Protein AF-A0A3D5NVU8-F1 (afdb_monomer)

Secondary structure (DSSP, 8-state):
------PPPP------SSSSSSSSSSTTSSS-S-----SS-S---EEEE-S-SSPEEEEE-TTT--EEEEEE-SS-EEEEEE-TTT--EEEEESSSS--EEEEETTTTEEE-

Sequence (112 aa):
MPVLSKKQPSFFAPMRSLLARFTMGLAFLITLIINPQTTLGQDNIMYGINSSNPSRLYQVNSATGSLTMMSSLSFGTYAIAVHPQTGEVYYVENRSPYRVAKWNPSTQHSTT

Radius of gyration: 34.68 Å; Cα contacts (8 Å, |Δi|>4): 149; chains: 1; bounding box: 30×24×128 Å

Mean predicted aligned error: 15.96 Å

Nearest PDB structures (foldseek):
  2ivz-assembly3_C  TM=7.414E-01  e=2.104E-01  Escherichia coli
  6igr-assembly1_C  TM=7.263E-01  e=3.303E-01  Deinococcus radiodurans R1 = ATCC 13939 = DSM 20539
  6igq-assembly1_A  TM=7.152E-01  e=4.378E-01  Deinococcus radiodurans R1 = ATCC 13939 = DSM 20539
  6fyy-assembly1_s  TM=7.142E-01  e=3.697E-01  Saccharomyces cerevisiae
  6igr-assembly1_B  TM=7.176E-01  e=8.612E-01  Deinococcus radiodurans R1 = ATCC 13939 = DSM 20539

pLDDT: mean 75.21, std 21.61, range [39.19, 97.5]

Solvent-accessible surface area (backbone atoms only — not comparable to full-atom values): 7536 Å² total; per-residue (Å²): 140,88,85,84,90,81,85,88,80,91,74,82,84,80,86,90,89,88,82,88,84,83,79,86,78,74,80,82,74,75,71,74,80,78,76,83,73,64,88,84,59,74,86,71,83,40,74,48,71,48,87,41,81,49,10,39,37,24,41,39,40,84,89,75,70,48,74,44,82,67,41,74,45,96,43,33,46,69,51,73,48,68,40,91,88,75,56,32,34,38,36,31,39,66,50,89,80,71,46,65,35,38,34,36,72,93,76,62,45,72,50,113

Foldseek 3Di:
DDDDDDDDDDDDDDDDDDPPDPPPDPVPPPVPDDDPPPVVDPPPFDWDWDQDFQIWIWTADPVPRDTDTLAREPGGFDDWDADPPQRKIWTWHPDPVIDIWIAGSVVSDIDD

Structure (mmCIF, N/CA/C/O backbone):
data_AF-A0A3D5NVU8-F1
#
_entry.id   AF-A0A3D5NVU8-F1
#
loop_
_atom_site.group_PDB
_atom_site.id
_atom_site.type_symbol
_atom_site.label_atom_id
_atom_site.label_alt_id
_atom_site.label_comp_id
_atom_site.label_asym_id
_atom_site.label_entity_id
_atom_site.label_seq_id
_atom_site.pdbx_PDB_ins_code
_atom_site.Cartn_x
_atom_site.Cartn_y
_atom_site.Cartn_z
_atom_site.occupancy
_atom_site.B_iso_or_equiv
_atom_site.auth_seq_id
_atom_site.auth_comp_id
_atom_site.auth_asym_id
_atom_site.auth_atom_id
_atom_site.pdbx_PDB_model_num
ATOM 1 N N . MET A 1 1 ? -3.469 -9.761 109.479 1.00 39.19 1 MET A N 1
ATOM 2 C CA . MET A 1 1 ? -2.749 -10.610 108.504 1.00 39.19 1 MET A CA 1
ATOM 3 C C . MET A 1 1 ? -3.155 -10.176 107.093 1.00 39.19 1 MET A C 1
ATOM 5 O O . MET A 1 1 ? -4.346 -9.972 106.896 1.00 39.19 1 MET A O 1
ATOM 9 N N . PRO A 1 2 ? -2.200 -9.928 106.176 1.00 45.44 2 PRO A N 1
ATOM 10 C CA . PRO A 1 2 ? -2.412 -9.296 104.865 1.00 45.44 2 PRO A CA 1
ATOM 11 C C . PRO A 1 2 ? -2.583 -10.324 103.727 1.00 45.44 2 PRO A C 1
ATOM 13 O O . PRO A 1 2 ? -2.023 -11.412 103.821 1.00 45.44 2 PRO A O 1
ATOM 16 N N . VAL A 1 3 ? -3.254 -9.966 102.620 1.00 51.75 3 VAL A N 1
ATOM 17 C CA . VAL A 1 3 ? -3.112 -10.672 101.326 1.00 51.75 3 VAL A CA 1
ATOM 18 C C . VAL A 1 3 ? -3.008 -9.676 100.158 1.00 51.75 3 VAL A C 1
ATOM 20 O O . VAL A 1 3 ? -3.943 -8.959 99.827 1.00 51.75 3 VAL A O 1
ATOM 23 N N . LEU A 1 4 ? -1.787 -9.650 99.618 1.00 45.06 4 LEU A N 1
ATOM 24 C CA . LEU A 1 4 ? -1.239 -9.267 98.311 1.00 45.06 4 LEU A CA 1
ATOM 25 C C . LEU A 1 4 ? -1.993 -8.339 97.327 1.00 45.06 4 LEU A C 1
ATOM 27 O O . LEU A 1 4 ? -2.971 -8.697 96.682 1.00 45.06 4 LEU A O 1
ATOM 31 N N . SER A 1 5 ? -1.318 -7.214 97.064 1.00 53.50 5 SER A N 1
ATOM 32 C CA . SER A 1 5 ? -1.355 -6.376 95.857 1.00 53.50 5 SER A CA 1
ATOM 33 C C . SER A 1 5 ? -0.621 -7.030 94.676 1.00 53.50 5 SER A C 1
ATOM 35 O O . SER A 1 5 ? 0.419 -7.654 94.893 1.00 53.50 5 SER A O 1
ATOM 37 N N . LYS A 1 6 ? -1.080 -6.794 93.433 1.00 48.69 6 LYS A N 1
ATOM 38 C CA . LYS A 1 6 ? -0.203 -6.622 92.255 1.00 48.69 6 LYS A CA 1
ATOM 39 C C . LYS A 1 6 ? -0.909 -5.849 91.128 1.00 48.69 6 LYS A C 1
ATOM 41 O O . LYS A 1 6 ? -1.940 -6.263 90.613 1.00 48.69 6 LYS A O 1
ATOM 46 N N . LYS A 1 7 ? -0.317 -4.701 90.782 1.00 45.31 7 LYS A N 1
ATOM 47 C CA . LYS A 1 7 ? -0.668 -3.786 89.683 1.00 45.31 7 LYS A CA 1
ATOM 48 C C . LYS A 1 7 ? -0.608 -4.491 88.319 1.00 45.31 7 LYS A C 1
ATOM 50 O O . LYS A 1 7 ? 0.333 -5.239 88.068 1.00 45.31 7 LYS A O 1
ATOM 55 N N . GLN A 1 8 ? -1.552 -4.181 87.428 1.00 40.16 8 GLN A N 1
ATOM 56 C CA . GLN A 1 8 ? -1.463 -4.503 85.998 1.00 40.16 8 GLN A CA 1
ATOM 57 C C . GLN A 1 8 ? -0.348 -3.680 85.329 1.00 40.16 8 GLN A C 1
ATOM 59 O O . GLN A 1 8 ? -0.347 -2.455 85.473 1.00 40.16 8 GLN A O 1
ATOM 64 N N . PRO A 1 9 ? 0.566 -4.299 84.566 1.00 45.03 9 PRO A N 1
ATOM 65 C CA . PRO A 1 9 ? 1.403 -3.581 83.619 1.00 45.03 9 PRO A CA 1
ATOM 66 C C . PRO A 1 9 ? 0.755 -3.581 82.226 1.00 45.03 9 PRO A C 1
ATOM 68 O O . PRO A 1 9 ? 0.480 -4.633 81.649 1.00 45.03 9 PRO A O 1
ATOM 71 N N . SER A 1 10 ?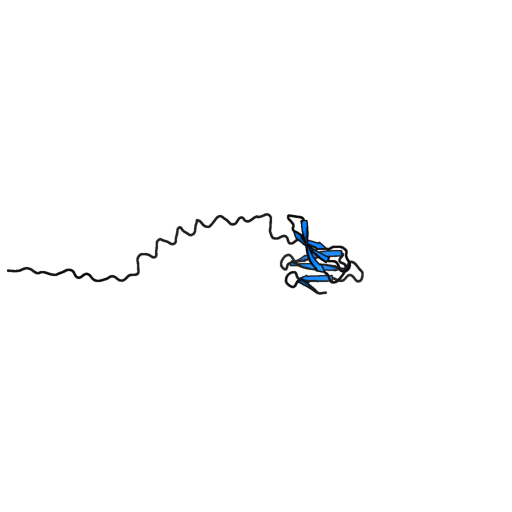 0.538 -2.388 81.675 1.00 53.91 10 SER A N 1
ATOM 72 C CA . SER A 1 10 ? 0.313 -2.190 80.246 1.00 53.91 10 SER A CA 1
ATOM 73 C C . SER A 1 10 ? 1.630 -2.427 79.504 1.00 53.91 10 SER A C 1
ATOM 75 O O . SER A 1 10 ? 2.602 -1.701 79.699 1.00 53.91 10 SER A O 1
ATOM 77 N N . PHE A 1 11 ? 1.668 -3.443 78.643 1.00 49.19 11 PHE A N 1
ATOM 78 C CA . PHE A 1 11 ? 2.753 -3.629 77.686 1.00 49.19 11 PHE A CA 1
ATOM 79 C C . PHE A 1 11 ? 2.206 -3.532 76.266 1.00 49.19 11 PHE A C 1
ATOM 81 O O . PHE A 1 11 ? 1.236 -4.183 75.887 1.00 49.19 11 PHE A O 1
ATOM 88 N N . PHE A 1 12 ? 2.842 -2.633 75.530 1.00 48.50 12 PHE A N 1
ATOM 89 C CA . PHE A 1 12 ? 2.653 -2.303 74.133 1.00 48.50 12 PHE A CA 1
ATOM 90 C C . PHE A 1 12 ? 2.626 -3.546 73.229 1.00 48.50 12 PHE A C 1
ATOM 92 O O . PHE A 1 12 ? 3.400 -4.485 73.411 1.00 48.50 12 PHE A O 1
ATOM 99 N N . ALA A 1 13 ? 1.758 -3.513 72.218 1.00 50.19 13 ALA A N 1
ATOM 100 C CA . ALA A 1 13 ? 1.746 -4.468 71.114 1.00 50.19 13 ALA A CA 1
ATOM 101 C C . ALA A 1 13 ? 3.041 -4.407 70.276 1.00 50.19 13 ALA A C 1
ATOM 103 O O . ALA A 1 13 ? 3.690 -3.362 70.198 1.00 50.19 13 ALA A O 1
ATOM 104 N N . PRO A 1 14 ? 3.324 -5.473 69.512 1.00 43.09 14 PRO A N 1
ATOM 105 C CA . PRO A 1 14 ? 3.490 -5.306 68.070 1.00 43.09 14 PRO A CA 1
ATOM 106 C C . PRO A 1 14 ? 2.519 -6.259 67.355 1.00 43.09 14 PRO A C 1
ATOM 108 O O . PRO A 1 14 ? 2.447 -7.447 67.636 1.00 43.09 14 PRO A O 1
ATOM 111 N N . MET A 1 15 ? 1.567 -5.732 66.588 1.00 52.06 15 MET A N 1
ATOM 112 C CA . MET A 1 15 ? 1.686 -5.529 65.142 1.00 52.06 15 MET A CA 1
ATOM 113 C C . MET A 1 15 ? 2.102 -6.805 64.393 1.00 52.06 15 MET A C 1
ATOM 115 O O . MET A 1 15 ? 3.187 -7.333 64.610 1.00 52.06 15 MET A O 1
ATOM 119 N N . ARG A 1 16 ? 1.273 -7.155 63.398 1.00 46.72 16 ARG A N 1
ATOM 120 C CA . ARG A 1 16 ? 1.493 -8.131 62.309 1.00 46.72 16 ARG A CA 1
ATOM 121 C C . ARG A 1 16 ? 0.995 -9.557 62.562 1.00 46.72 16 ARG A C 1
ATOM 123 O O . ARG A 1 16 ? 1.805 -10.460 62.652 1.00 46.72 16 ARG A O 1
ATOM 130 N N . SER A 1 17 ? -0.321 -9.779 62.524 1.00 48.97 17 SER A N 1
ATOM 131 C CA . SER A 1 17 ? -0.896 -10.858 61.683 1.00 48.97 17 SER A CA 1
ATOM 132 C C . SER A 1 17 ? -2.405 -11.030 61.886 1.00 48.97 17 SER A C 1
ATOM 134 O O . SER A 1 17 ? -2.850 -12.093 62.304 1.00 48.97 17 SER A O 1
ATOM 136 N N . LEU A 1 18 ? -3.236 -10.026 61.592 1.00 45.59 18 LEU A N 1
ATOM 137 C CA . LEU A 1 18 ? -4.677 -10.309 61.458 1.00 45.59 18 LEU A CA 1
ATOM 138 C C . LEU A 1 18 ? -5.455 -9.285 60.621 1.00 45.59 18 LEU A C 1
ATOM 140 O O . LEU A 1 18 ? -6.613 -9.010 60.894 1.00 45.59 18 LEU A O 1
ATOM 144 N N . LEU A 1 19 ? -4.826 -8.700 59.597 1.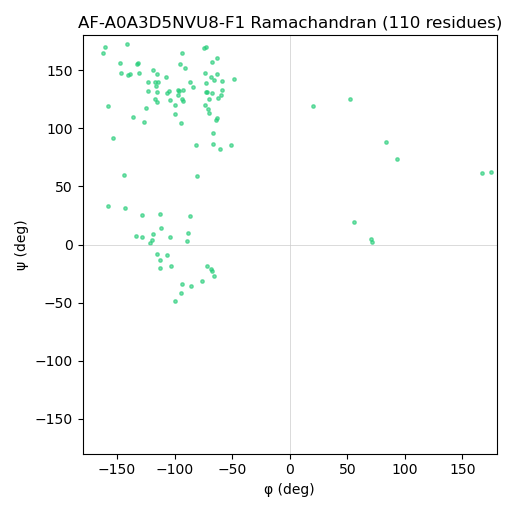00 43.88 19 LEU A N 1
ATOM 145 C CA . LEU A 1 19 ? -5.492 -7.769 58.669 1.00 43.88 19 LEU A CA 1
ATOM 146 C C . LEU A 1 19 ? -5.298 -8.126 57.185 1.00 43.88 19 LEU A C 1
ATOM 148 O O . LEU A 1 19 ? -5.726 -7.383 56.314 1.00 43.88 19 LEU A O 1
ATOM 152 N N . ALA A 1 20 ? -4.686 -9.269 56.868 1.00 41.22 20 ALA A N 1
ATOM 153 C CA . ALA A 1 20 ? -4.235 -9.575 55.506 1.00 41.22 20 ALA A CA 1
ATOM 154 C C . ALA A 1 20 ? -4.989 -10.730 54.822 1.00 41.22 20 ALA A C 1
ATOM 156 O O . ALA A 1 20 ? -4.410 -11.412 53.982 1.00 41.22 20 ALA A O 1
ATOM 157 N N . ARG A 1 21 ? -6.245 -11.020 55.198 1.00 49.78 21 ARG A N 1
ATOM 158 C CA . ARG A 1 21 ? -6.992 -12.138 54.581 1.00 49.78 21 ARG A CA 1
ATOM 159 C C . ARG A 1 21 ? -8.434 -11.858 54.155 1.00 49.78 21 ARG A C 1
ATOM 161 O O . ARG A 1 21 ? -9.089 -12.788 53.711 1.00 49.78 21 ARG A O 1
ATOM 168 N N . PHE A 1 22 ? -8.922 -10.616 54.205 1.00 46.81 22 PHE A N 1
ATOM 169 C CA . PHE A 1 22 ? -10.321 -10.333 53.835 1.00 46.81 22 PHE A CA 1
ATOM 170 C C . PHE A 1 22 ? -10.560 -9.010 53.085 1.00 46.81 22 PHE A C 1
ATOM 172 O O . PHE A 1 22 ? -11.627 -8.420 53.187 1.00 46.81 22 PHE A O 1
ATOM 179 N N . THR A 1 23 ? -9.598 -8.549 52.281 1.00 48.69 23 THR A N 1
ATOM 180 C CA . THR A 1 23 ? -9.788 -7.396 51.369 1.00 48.69 23 THR A CA 1
ATOM 181 C C . THR A 1 23 ? -9.549 -7.719 49.891 1.00 48.69 23 THR A C 1
ATOM 183 O O . THR A 1 23 ? -9.698 -6.846 49.045 1.00 48.69 23 THR A O 1
ATOM 186 N N . MET A 1 24 ? -9.228 -8.969 49.537 1.00 49.81 24 MET A N 1
ATOM 187 C CA . MET A 1 24 ? -8.685 -9.302 48.209 1.00 49.81 24 MET A CA 1
ATOM 188 C C . MET A 1 24 ? -9.614 -10.135 47.308 1.00 49.81 24 MET A C 1
ATOM 190 O O . MET A 1 24 ? -9.157 -10.691 46.318 1.00 49.81 24 MET A O 1
ATOM 194 N N . GLY A 1 25 ? -10.904 -10.253 47.641 1.00 43.38 25 GLY A N 1
ATOM 195 C CA . GLY A 1 25 ? -11.846 -11.102 46.889 1.00 43.38 25 GLY A CA 1
ATOM 196 C C . GLY A 1 25 ? -12.956 -10.375 46.122 1.00 43.38 25 GLY A C 1
ATOM 197 O O . GLY A 1 25 ? -13.520 -10.956 45.204 1.00 43.38 25 GLY A O 1
ATOM 198 N N . LEU A 1 26 ? -13.281 -9.121 46.466 1.00 48.62 26 LEU A N 1
ATOM 199 C CA . LEU A 1 26 ? -14.482 -8.441 45.942 1.00 48.62 26 LEU A CA 1
ATOM 200 C C . LEU A 1 26 ? -14.181 -7.215 45.058 1.00 48.62 26 LEU A C 1
ATOM 202 O O . LEU A 1 26 ? -15.069 -6.712 44.383 1.00 48.62 26 LEU A O 1
ATOM 206 N N . ALA A 1 27 ? -12.923 -6.770 44.978 1.00 46.97 27 ALA A N 1
ATOM 207 C CA . ALA A 1 27 ? -12.509 -5.684 44.080 1.00 46.97 27 ALA A CA 1
ATOM 208 C C . ALA A 1 27 ? -12.072 -6.167 42.680 1.00 46.97 27 ALA A C 1
ATOM 210 O O . ALA A 1 27 ? -11.652 -5.357 41.862 1.00 46.97 27 ALA A O 1
ATOM 211 N N . PHE A 1 28 ? -12.159 -7.472 42.394 1.00 48.22 28 PHE A N 1
ATOM 212 C CA . PHE A 1 28 ? -11.727 -8.057 41.114 1.00 48.22 28 PHE A CA 1
ATOM 213 C C . PHE A 1 28 ? -12.882 -8.422 40.165 1.00 48.22 28 PHE A C 1
ATOM 215 O O . PHE A 1 28 ? -12.650 -9.010 39.115 1.00 48.22 28 PHE A O 1
ATOM 222 N N . LEU A 1 29 ? -14.124 -8.062 40.515 1.00 49.62 29 LEU A N 1
ATOM 223 C CA . LEU A 1 29 ? -15.328 -8.406 39.743 1.00 49.62 29 LEU A CA 1
ATOM 224 C C . LEU A 1 29 ? -16.130 -7.192 39.226 1.00 49.62 29 LEU A C 1
ATOM 226 O O . LEU A 1 29 ? -17.166 -7.396 38.605 1.00 49.62 29 LEU A O 1
ATOM 230 N N . ILE A 1 30 ? -15.669 -5.945 39.434 1.00 51.81 30 ILE A N 1
ATOM 231 C CA . ILE A 1 30 ? -16.407 -4.714 39.042 1.00 51.81 30 ILE A CA 1
ATOM 232 C C . ILE A 1 30 ? -15.548 -3.727 38.205 1.00 51.81 30 ILE A C 1
ATOM 234 O O . ILE A 1 30 ? -15.813 -2.535 38.146 1.00 51.81 30 ILE A O 1
ATOM 238 N N . THR A 1 31 ? -14.524 -4.199 37.488 1.00 48.47 31 THR A N 1
ATOM 239 C CA . THR A 1 31 ? -13.953 -3.448 36.338 1.00 48.47 31 THR A CA 1
ATOM 240 C C . THR A 1 31 ? -14.059 -4.206 35.016 1.00 48.47 31 THR A C 1
ATOM 242 O O . THR A 1 31 ? -13.529 -3.773 33.994 1.00 48.47 31 THR A O 1
ATOM 245 N N . LEU A 1 32 ? -14.795 -5.319 35.000 1.00 53.97 32 LEU A N 1
ATOM 246 C CA . LEU A 1 32 ? -15.380 -5.818 33.763 1.00 53.97 32 LEU A CA 1
ATOM 247 C C . LEU A 1 32 ? -16.517 -4.851 33.408 1.00 53.97 32 LEU A C 1
ATOM 249 O O . LEU A 1 32 ? -17.348 -4.595 34.272 1.00 53.97 32 LEU A O 1
ATOM 253 N N . ILE A 1 33 ? -16.576 -4.369 32.162 1.00 64.25 33 ILE A N 1
ATOM 254 C CA . ILE A 1 33 ? -17.434 -3.267 31.672 1.00 64.25 33 ILE A CA 1
ATOM 255 C C . ILE A 1 33 ? -16.745 -1.923 31.984 1.00 64.25 33 ILE A C 1
ATOM 257 O O . ILE A 1 33 ? -16.887 -1.388 33.072 1.00 64.25 33 ILE A O 1
ATOM 261 N N . ILE A 1 34 ? -15.880 -1.365 31.128 1.00 57.16 34 ILE A N 1
ATOM 262 C CA . ILE A 1 34 ? -16.218 -0.809 29.811 1.00 57.16 34 ILE A CA 1
ATOM 263 C C . ILE A 1 34 ? -14.976 -0.880 28.899 1.00 57.16 34 ILE A C 1
ATOM 265 O O . ILE A 1 34 ? -14.166 0.039 28.855 1.00 57.16 34 ILE A O 1
ATOM 269 N N . ASN A 1 35 ? -14.816 -1.954 28.131 1.00 60.09 35 ASN A N 1
ATOM 270 C CA . ASN A 1 35 ? -14.187 -1.791 26.824 1.00 60.09 35 ASN A CA 1
ATOM 271 C C . ASN A 1 35 ? -15.362 -1.622 25.865 1.00 60.09 35 ASN A C 1
ATOM 273 O O . ASN A 1 35 ? -16.023 -2.631 25.599 1.00 60.09 35 ASN A O 1
ATOM 277 N N . PRO A 1 36 ? -15.686 -0.420 25.348 1.00 52.97 36 PRO A N 1
ATOM 278 C CA . PRO A 1 36 ? -16.436 -0.385 24.111 1.00 52.97 36 PRO A CA 1
ATOM 279 C C . PRO A 1 36 ? -15.488 -0.959 23.058 1.00 52.97 36 PRO A C 1
ATOM 281 O O . PRO A 1 36 ? -14.717 -0.243 22.430 1.00 52.97 36 PRO A O 1
ATOM 284 N N . GLN A 1 37 ? -15.480 -2.283 22.911 1.00 49.28 37 GLN A N 1
ATOM 285 C CA . GLN A 1 37 ? -15.010 -2.878 21.679 1.00 49.28 37 GLN A CA 1
ATOM 286 C C . GLN A 1 37 ? -16.047 -2.438 20.656 1.00 49.28 37 GLN A C 1
ATOM 288 O O . GLN A 1 37 ? -17.136 -3.0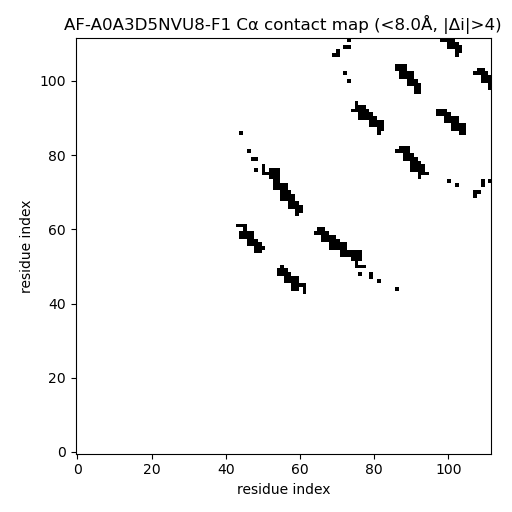01 20.563 1.00 49.28 37 GLN A O 1
ATOM 293 N N . THR A 1 38 ? -15.748 -1.362 19.939 1.00 45.53 38 THR A N 1
ATOM 294 C CA . THR A 1 38 ? -16.332 -1.133 18.626 1.00 45.53 38 THR A CA 1
ATOM 295 C C . THR A 1 38 ? -15.902 -2.304 17.755 1.00 45.53 38 THR A C 1
ATOM 297 O O . THR A 1 38 ? -14.929 -2.220 17.015 1.00 45.53 38 THR A O 1
ATOM 300 N N . THR A 1 39 ? -16.602 -3.432 17.838 1.00 52.09 39 THR A N 1
ATOM 301 C CA . THR A 1 39 ? -16.406 -4.569 16.935 1.00 52.09 39 THR A CA 1
ATOM 302 C C . THR A 1 39 ? -17.130 -4.311 15.614 1.00 52.09 39 THR A C 1
ATOM 304 O O . THR A 1 39 ? -18.001 -5.057 15.186 1.00 52.09 39 THR A O 1
ATOM 307 N N . LEU A 1 40 ? -16.727 -3.211 14.977 1.00 48.81 40 LEU A N 1
ATOM 308 C CA . LEU A 1 40 ? -16.830 -2.888 13.556 1.00 48.81 40 LEU A CA 1
ATOM 309 C C . LEU A 1 40 ? -15.546 -2.107 13.211 1.00 48.81 40 LEU A C 1
ATOM 311 O O . LEU A 1 40 ? -15.588 -0.924 12.894 1.00 48.81 40 LEU A O 1
ATOM 315 N N . GLY A 1 41 ? -14.385 -2.737 13.417 1.00 43.62 41 GLY A N 1
ATOM 316 C CA . GLY A 1 41 ? -13.093 -2.050 13.362 1.00 43.62 41 GLY A CA 1
ATOM 317 C C . GLY A 1 41 ? -11.939 -2.876 13.924 1.00 43.62 41 GLY A C 1
ATOM 318 O O . GLY A 1 41 ? -11.292 -2.465 14.877 1.00 43.62 41 GLY A O 1
ATOM 319 N N . GLN A 1 42 ? -11.643 -4.036 13.328 1.00 44.66 42 GLN A N 1
ATOM 320 C CA . GLN A 1 42 ? -10.220 -4.334 13.147 1.00 44.66 42 GLN A CA 1
ATOM 321 C C . GLN A 1 42 ? -9.727 -3.220 12.223 1.00 44.66 42 GLN A C 1
ATOM 323 O O . GLN A 1 42 ? -10.393 -2.997 11.213 1.00 44.66 42 GLN A O 1
ATOM 328 N N . ASP A 1 43 ? -8.683 -2.478 12.596 1.00 58.06 43 ASP A N 1
ATOM 329 C CA . ASP A 1 43 ? -8.115 -1.375 11.811 1.00 58.06 43 ASP A CA 1
ATOM 330 C C . ASP A 1 43 ? -7.845 -1.827 10.369 1.00 58.06 43 ASP A C 1
ATOM 332 O O . ASP A 1 43 ? -6.764 -2.303 10.026 1.00 58.06 43 ASP A O 1
ATOM 336 N N . ASN A 1 44 ? -8.859 -1.742 9.511 1.00 69.06 44 ASN A N 1
ATOM 337 C CA . ASN A 1 44 ? -8.776 -2.182 8.135 1.00 69.06 44 ASN A CA 1
ATOM 338 C C . ASN A 1 44 ? -8.090 -1.033 7.411 1.00 69.06 44 ASN A C 1
ATOM 340 O O . ASN A 1 44 ? -8.737 -0.100 6.932 1.00 69.06 44 ASN A O 1
ATOM 344 N N . ILE A 1 45 ? -6.759 -1.047 7.443 1.00 78.44 45 ILE A N 1
ATOM 345 C CA . ILE A 1 45 ? -5.944 -0.023 6.808 1.00 78.44 45 ILE A CA 1
ATOM 346 C C . ILE A 1 45 ? -6.214 -0.100 5.307 1.00 78.44 45 ILE A C 1
ATOM 348 O O . ILE A 1 45 ? -5.830 -1.053 4.629 1.00 78.44 45 ILE A O 1
ATOM 352 N N . MET A 1 46 ? -6.909 0.909 4.794 1.00 91.06 46 MET A N 1
ATOM 353 C CA . MET A 1 46 ? -7.170 1.056 3.373 1.00 91.06 46 MET A CA 1
ATOM 354 C C . MET A 1 46 ? -6.152 2.015 2.776 1.00 91.06 46 MET A C 1
ATOM 356 O O . MET A 1 46 ? -5.979 3.138 3.252 1.00 91.06 46 MET A O 1
ATOM 360 N N . TYR A 1 47 ? -5.511 1.574 1.700 1.00 95.12 47 TYR A N 1
ATOM 361 C CA . TYR A 1 47 ? -4.656 2.415 0.881 1.00 95.12 47 TYR A CA 1
ATOM 362 C C . TYR A 1 47 ? -5.250 2.567 -0.515 1.00 95.12 47 TYR A C 1
ATOM 364 O O . TYR A 1 47 ? -5.870 1.648 -1.049 1.00 95.12 47 TYR A O 1
ATOM 372 N N . GLY A 1 48 ? -5.036 3.736 -1.106 1.00 95.75 48 GLY A N 1
ATOM 373 C CA . GLY A 1 48 ? -5.370 4.040 -2.489 1.00 95.75 48 GLY A CA 1
ATOM 374 C C . GLY A 1 48 ? -4.190 4.693 -3.193 1.00 95.75 48 GLY A C 1
ATOM 375 O O . GLY A 1 48 ? -3.330 5.306 -2.559 1.00 95.75 48 GLY A O 1
ATOM 376 N N . ILE A 1 49 ? -4.157 4.577 -4.516 1.00 96.75 49 ILE A N 1
ATOM 377 C CA . ILE A 1 49 ? -3.191 5.273 -5.367 1.00 96.75 49 ILE A CA 1
ATOM 378 C C . ILE A 1 49 ? -3.916 6.191 -6.338 1.00 96.75 49 ILE A C 1
ATOM 380 O O . ILE A 1 49 ? -5.029 5.897 -6.771 1.00 96.75 49 ILE A O 1
ATOM 384 N N . ASN A 1 50 ? -3.268 7.287 -6.720 1.00 94.00 50 ASN A N 1
ATOM 385 C CA . ASN A 1 50 ? -3.653 8.008 -7.927 1.00 94.00 50 ASN A CA 1
ATOM 386 C C . ASN A 1 50 ? -2.813 7.534 -9.132 1.00 94.00 50 ASN A C 1
ATOM 388 O O . ASN A 1 50 ? -1.750 6.919 -9.000 1.00 94.00 50 ASN A O 1
ATOM 392 N N . SER A 1 51 ? -3.268 7.874 -10.334 1.00 85.12 51 SER A N 1
ATOM 393 C CA . SER A 1 51 ? -2.619 7.501 -11.594 1.00 85.12 51 SER A CA 1
ATOM 394 C C . SER A 1 51 ? -1.527 8.485 -12.050 1.00 85.12 51 SER A C 1
ATOM 396 O O . SER A 1 51 ? -1.276 8.598 -13.249 1.00 85.12 51 SER A O 1
ATOM 398 N N . SER A 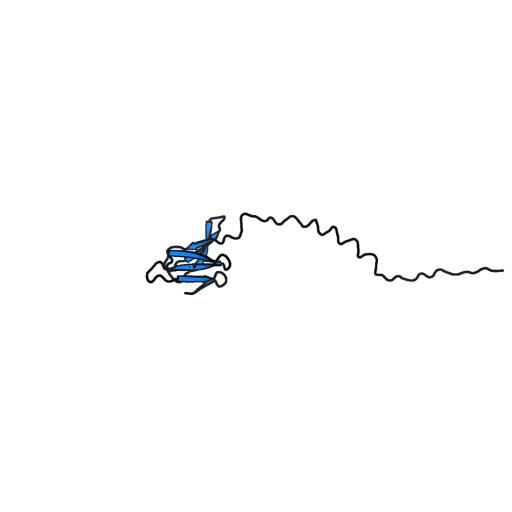1 52 ? -0.902 9.247 -11.138 1.00 90.25 52 SER A N 1
ATOM 399 C CA . SER A 1 52 ? 0.211 10.139 -11.507 1.00 90.25 52 SER A CA 1
ATOM 400 C C . SER A 1 52 ? 1.500 9.359 -11.779 1.00 90.25 52 SER A C 1
ATOM 402 O O . SER A 1 52 ? 1.591 8.168 -11.494 1.00 90.25 52 SER A O 1
ATOM 404 N N . ASN A 1 53 ? 2.514 10.031 -12.330 1.00 90.94 53 ASN A N 1
ATOM 405 C CA . ASN A 1 53 ? 3.838 9.448 -12.519 1.00 90.94 53 ASN A CA 1
ATOM 406 C C . ASN A 1 53 ? 4.919 10.353 -11.889 1.00 90.94 53 ASN A C 1
ATOM 408 O O . ASN A 1 53 ? 5.208 11.405 -12.463 1.00 90.94 53 ASN A O 1
ATOM 412 N N . PRO A 1 54 ? 5.498 9.982 -10.731 1.00 93.25 54 PRO A N 1
ATOM 413 C CA . PRO A 1 54 ? 5.187 8.782 -9.942 1.00 93.25 54 PRO A CA 1
ATOM 414 C C . PRO A 1 54 ? 3.784 8.801 -9.310 1.00 93.25 54 PRO A C 1
ATOM 416 O O . PRO A 1 54 ? 3.199 9.869 -9.100 1.00 93.25 54 PRO A O 1
ATOM 419 N N . SER A 1 55 ? 3.236 7.622 -9.001 1.00 96.62 55 SER A N 1
ATOM 420 C CA . SER A 1 55 ? 1.958 7.503 -8.284 1.00 96.62 55 SER A CA 1
ATOM 421 C C . SER A 1 55 ? 2.109 7.984 -6.842 1.00 96.62 55 SER A C 1
ATOM 423 O O . SER A 1 55 ? 3.130 7.758 -6.198 1.00 96.62 55 SER A O 1
ATOM 425 N N . ARG A 1 56 ? 1.077 8.629 -6.309 1.00 96.94 56 ARG A N 1
ATOM 426 C CA . ARG A 1 56 ? 0.961 9.011 -4.900 1.00 96.94 56 ARG A CA 1
ATOM 427 C C . ARG A 1 56 ? 0.137 7.970 -4.160 1.00 96.94 56 ARG A C 1
ATOM 429 O O . ARG A 1 56 ? -0.934 7.586 -4.626 1.00 96.94 56 ARG A O 1
ATOM 436 N N . LEU A 1 57 ? 0.642 7.558 -3.005 1.00 96.81 57 LEU A N 1
ATOM 437 C CA . LEU A 1 57 ? -0.026 6.664 -2.073 1.00 96.81 57 LEU A CA 1
ATOM 438 C C . LEU A 1 57 ? -0.801 7.486 -1.043 1.00 96.81 57 LEU A C 1
ATOM 440 O O . LEU A 1 57 ? -0.258 8.417 -0.442 1.00 96.81 57 LEU A O 1
ATOM 444 N N . TYR A 1 58 ? -2.051 7.106 -0.815 1.00 96.69 58 TYR A N 1
ATOM 445 C CA . TYR A 1 58 ? -2.943 7.714 0.160 1.00 96.69 58 TYR A CA 1
ATOM 446 C C . TYR A 1 58 ? -3.443 6.664 1.137 1.00 96.69 58 TYR A C 1
ATOM 448 O O . TYR A 1 58 ? -3.795 5.559 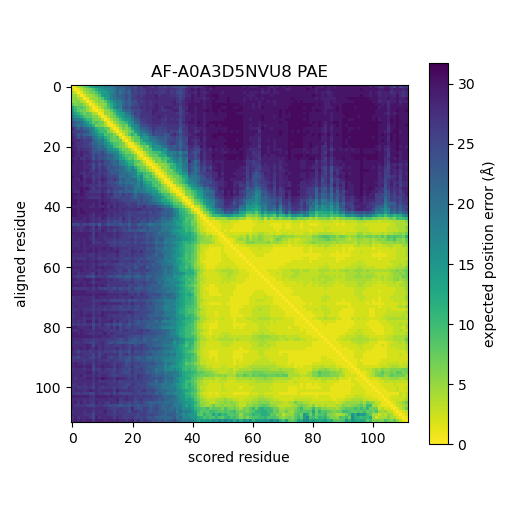0.730 1.00 96.69 58 TYR A O 1
ATOM 456 N N . GLN A 1 59 ? -3.529 7.030 2.410 1.00 94.75 59 GLN A N 1
ATOM 457 C CA . GLN A 1 59 ? -4.345 6.306 3.370 1.00 94.75 59 GLN A CA 1
ATOM 458 C C . GLN A 1 59 ? -5.782 6.811 3.261 1.00 94.75 59 GLN A C 1
ATOM 460 O O . GLN A 1 59 ? -6.020 8.018 3.168 1.00 94.75 59 GLN A O 1
ATOM 465 N N . VAL A 1 60 ? -6.728 5.880 3.254 1.00 94.50 60 VAL A N 1
ATOM 466 C CA . VAL A 1 60 ? -8.160 6.158 3.171 1.00 94.50 60 VAL A CA 1
ATOM 467 C C . VAL A 1 60 ? -8.762 5.971 4.556 1.00 94.50 60 VAL A C 1
ATOM 469 O O . VAL A 1 60 ? -8.646 4.899 5.153 1.00 94.50 60 VAL A O 1
ATOM 472 N N . ASN A 1 61 ? -9.428 7.001 5.071 1.00 89.06 61 ASN A N 1
ATOM 473 C CA . ASN A 1 61 ? -10.295 6.840 6.229 1.00 89.06 61 ASN A CA 1
ATOM 474 C C . ASN A 1 61 ? -11.525 6.030 5.796 1.00 89.06 61 ASN A C 1
ATOM 476 O O . ASN A 1 61 ? -12.329 6.506 4.998 1.00 89.06 61 ASN A O 1
ATOM 480 N N . SER A 1 62 ? -11.675 4.811 6.309 1.00 85.06 62 SER A N 1
ATOM 481 C CA . SER A 1 62 ? -12.756 3.904 5.907 1.00 85.06 62 SER A CA 1
ATOM 482 C C . SER A 1 62 ? -14.150 4.369 6.344 1.00 85.06 62 SER A C 1
ATOM 484 O O . SER A 1 62 ? -15.137 3.959 5.739 1.00 85.06 62 SER A O 1
ATOM 486 N N . ALA A 1 63 ? -14.248 5.245 7.350 1.00 87.12 63 ALA A N 1
ATOM 487 C CA . ALA A 1 63 ? -15.516 5.794 7.824 1.00 87.12 63 ALA A CA 1
ATOM 488 C C . ALA A 1 63 ? -15.964 7.028 7.024 1.00 87.12 63 ALA A C 1
ATOM 490 O O . ALA A 1 63 ? -17.159 7.220 6.815 1.00 87.12 63 ALA A O 1
ATOM 491 N N . THR A 1 64 ? -15.025 7.873 6.581 1.00 89.69 64 THR A N 1
ATOM 492 C CA . THR A 1 64 ? -15.340 9.162 5.934 1.00 89.69 64 THR A CA 1
ATOM 493 C C . THR A 1 64 ? -14.970 9.233 4.454 1.00 89.69 64 THR A C 1
ATOM 495 O O . THR A 1 64 ? -15.363 10.178 3.774 1.00 89.69 64 THR A O 1
ATOM 498 N N . GLY A 1 65 ? -14.171 8.292 3.947 1.00 88.69 65 GLY A N 1
ATOM 499 C CA . GLY A 1 65 ? -13.590 8.336 2.601 1.00 88.69 65 GLY A CA 1
ATOM 500 C C . GLY A 1 65 ? -12.504 9.403 2.417 1.00 88.69 65 GLY A C 1
ATOM 501 O O . GLY A 1 65 ? -12.012 9.597 1.307 1.00 88.69 65 GLY A O 1
ATOM 502 N N . SER A 1 66 ? -12.118 10.115 3.480 1.00 92.56 66 SER A N 1
ATOM 503 C CA . SER A 1 66 ? -11.078 11.144 3.416 1.00 92.56 66 SER A CA 1
ATOM 504 C C . SER A 1 66 ? -9.710 10.540 3.095 1.00 92.56 66 SER A C 1
ATOM 506 O O . SER A 1 66 ? -9.363 9.470 3.596 1.00 92.56 66 SER A O 1
ATOM 508 N N . LEU A 1 67 ? -8.924 11.250 2.282 1.00 95.00 67 LEU A N 1
ATOM 509 C CA . LEU A 1 67 ? -7.593 10.824 1.850 1.00 95.00 67 LEU A CA 1
ATOM 510 C C . LEU A 1 67 ? -6.504 11.602 2.589 1.00 95.00 67 LEU A C 1
ATOM 512 O O . LEU A 1 67 ? -6.513 12.833 2.605 1.00 95.00 67 LEU A O 1
ATOM 516 N N . THR A 1 68 ? -5.516 10.889 3.116 1.00 94.62 68 THR A N 1
ATOM 517 C CA . THR A 1 68 ? -4.284 11.470 3.661 1.00 94.62 68 THR A CA 1
ATOM 518 C C . THR A 1 68 ? -3.113 11.011 2.806 1.00 94.62 68 THR A C 1
ATOM 520 O O . THR A 1 68 ? -2.924 9.813 2.611 1.00 94.62 68 THR A O 1
ATOM 523 N N . MET A 1 69 ? -2.343 11.947 2.243 1.00 94.56 69 MET A N 1
ATOM 524 C CA . MET A 1 69 ? -1.182 11.597 1.420 1.00 94.56 69 MET A CA 1
ATOM 525 C C . MET A 1 69 ? -0.078 11.011 2.302 1.00 94.56 69 MET A C 1
ATOM 527 O O . MET A 1 69 ? 0.351 11.659 3.251 1.00 94.56 69 MET A O 1
ATOM 531 N N . MET A 1 70 ? 0.386 9.811 1.957 1.00 94.69 70 MET A N 1
ATOM 532 C CA . MET A 1 70 ? 1.419 9.092 2.704 1.00 94.69 70 MET A CA 1
ATOM 533 C C . MET A 1 70 ? 2.786 9.242 2.052 1.00 94.69 70 MET A C 1
ATOM 535 O O . MET A 1 70 ? 3.771 9.522 2.725 1.00 94.69 70 MET A O 1
ATOM 539 N N . SER A 1 71 ? 2.863 9.027 0.736 1.00 95.12 71 SER A N 1
ATOM 540 C CA . SER A 1 71 ? 4.140 9.053 0.024 1.00 95.12 71 SER A CA 1
ATOM 541 C C . SER A 1 71 ? 3.972 9.221 -1.484 1.00 95.12 71 SER A C 1
ATOM 543 O O . SER A 1 71 ? 2.890 9.023 -2.043 1.00 95.12 71 SER A O 1
ATOM 545 N N . SER A 1 72 ? 5.072 9.567 -2.146 1.00 95.25 72 SER A N 1
ATOM 546 C CA . SER A 1 72 ? 5.247 9.375 -3.581 1.00 95.25 72 SER A CA 1
ATOM 547 C C . SER A 1 72 ? 5.950 8.037 -3.802 1.00 95.25 72 SER A C 1
ATOM 549 O O . SER A 1 72 ? 7.021 7.801 -3.249 1.00 95.25 72 SER A O 1
ATOM 551 N N . LEU A 1 73 ? 5.358 7.163 -4.609 1.00 95.50 73 LEU A N 1
ATOM 552 C CA . LEU A 1 73 ? 5.949 5.877 -4.971 1.00 95.50 73 LEU A CA 1
ATOM 553 C C . LEU A 1 73 ? 7.121 6.069 -5.941 1.00 95.50 73 LEU A C 1
ATOM 555 O O . LEU A 1 73 ? 7.339 7.157 -6.474 1.00 95.50 73 LEU A O 1
ATOM 559 N N . SER A 1 74 ? 7.880 5.004 -6.189 1.00 95.12 74 SER A N 1
ATOM 560 C CA . SER A 1 74 ? 9.050 5.067 -7.074 1.00 95.12 74 SER A CA 1
ATOM 561 C C . SER A 1 74 ? 8.691 5.209 -8.562 1.00 95.12 74 SER A C 1
ATOM 563 O O . SER A 1 74 ? 9.543 5.589 -9.363 1.00 95.12 74 SER A O 1
ATOM 565 N N . PHE A 1 75 ? 7.453 4.886 -8.953 1.00 95.12 75 PHE A N 1
ATOM 566 C CA . PHE A 1 75 ? 6.981 4.912 -10.342 1.00 95.12 75 PHE A CA 1
ATOM 567 C C . PHE A 1 75 ? 5.445 4.967 -10.434 1.00 95.12 75 PHE A C 1
ATOM 569 O O . PHE A 1 75 ? 4.733 4.823 -9.435 1.00 95.12 75 PHE A O 1
ATOM 576 N N . GLY A 1 76 ? 4.924 5.202 -11.643 1.00 96.12 76 GLY A N 1
ATOM 577 C CA . GLY A 1 76 ? 3.499 5.061 -11.948 1.00 96.12 76 GLY A CA 1
ATOM 578 C C . GLY A 1 76 ? 3.026 3.629 -11.697 1.00 96.12 76 GLY A C 1
ATOM 579 O O . GLY A 1 76 ? 3.650 2.675 -12.152 1.00 96.12 76 GLY A O 1
ATOM 580 N N . THR A 1 77 ? 1.945 3.469 -10.941 1.00 96.50 77 THR A N 1
ATOM 581 C CA . THR A 1 77 ? 1.515 2.180 -10.384 1.00 96.50 77 THR A CA 1
ATOM 582 C C . THR A 1 77 ? 0.155 1.758 -10.938 1.00 96.50 77 THR A C 1
ATOM 584 O O . THR A 1 77 ? -0.737 2.590 -11.085 1.00 96.50 77 THR A O 1
ATOM 587 N N . TYR A 1 78 ? -0.006 0.466 -11.244 1.00 95.19 78 TYR A N 1
ATOM 588 C CA . TYR A 1 78 ? -1.271 -0.103 -11.730 1.00 95.19 78 TYR A CA 1
ATOM 589 C C . TYR A 1 78 ? -2.125 -0.702 -10.607 1.00 95.19 78 TYR A C 1
ATOM 591 O O . TYR A 1 78 ? -3.339 -0.520 -10.582 1.00 95.19 78 TYR A O 1
ATOM 599 N N . ALA A 1 79 ? -1.490 -1.405 -9.668 1.00 95.50 79 ALA A N 1
ATOM 600 C CA . ALA A 1 79 ? -2.164 -2.078 -8.565 1.00 95.50 79 ALA A CA 1
ATOM 601 C C . ALA A 1 79 ? -1.291 -2.096 -7.308 1.00 95.50 79 ALA A C 1
ATOM 603 O O . ALA A 1 79 ? -0.060 -2.030 -7.398 1.00 95.50 79 ALA A O 1
ATOM 604 N N . ILE A 1 80 ? -1.946 -2.220 -6.151 1.00 96.62 80 ILE A N 1
ATOM 605 C CA . ILE A 1 80 ? -1.306 -2.362 -4.842 1.00 96.62 80 ILE A CA 1
ATOM 606 C C . ILE A 1 80 ? -1.934 -3.506 -4.040 1.00 96.62 80 ILE A C 1
ATOM 608 O O . ILE A 1 80 ? -3.106 -3.829 -4.231 1.00 96.62 80 ILE A O 1
ATOM 612 N N . ALA A 1 81 ? -1.171 -4.071 -3.109 1.00 96.25 81 ALA A N 1
ATOM 613 C CA . ALA A 1 81 ? -1.651 -5.012 -2.102 1.00 96.25 81 ALA A CA 1
ATOM 614 C C . ALA A 1 81 ? -0.978 -4.733 -0.753 1.00 96.25 81 ALA A C 1
ATOM 616 O O . ALA A 1 81 ? 0.186 -4.342 -0.707 1.00 96.25 81 ALA A O 1
ATOM 617 N N . VAL A 1 82 ? -1.707 -4.946 0.343 1.00 94.19 82 VAL A N 1
ATOM 618 C CA . VAL A 1 82 ? -1.225 -4.697 1.709 1.00 94.19 82 VAL A CA 1
ATOM 619 C C . VAL A 1 82 ? -0.939 -6.025 2.390 1.00 94.19 82 VAL A C 1
ATOM 621 O O . VAL A 1 82 ? -1.789 -6.915 2.396 1.00 94.19 82 VAL A O 1
ATOM 624 N N . HIS A 1 83 ? 0.238 -6.157 2.991 1.00 92.00 83 HIS A N 1
ATOM 625 C CA . HIS A 1 83 ? 0.558 -7.311 3.819 1.00 92.00 83 HIS A CA 1
ATOM 626 C C . HIS A 1 83 ? -0.197 -7.221 5.157 1.00 92.00 83 HIS A C 1
ATOM 628 O O . HIS A 1 83 ? 0.041 -6.280 5.918 1.00 92.00 83 HIS A O 1
ATOM 634 N N . PRO A 1 84 ? -1.066 -8.187 5.507 1.00 85.81 84 PRO A N 1
ATOM 635 C CA . PRO A 1 84 ? -2.005 -8.025 6.619 1.00 85.81 84 PRO A CA 1
ATOM 636 C C . PRO A 1 84 ? -1.339 -7.963 8.002 1.00 85.81 84 PRO A C 1
ATOM 638 O O . PRO A 1 84 ? -1.925 -7.419 8.930 1.00 85.81 84 PRO A O 1
ATOM 641 N N . GLN A 1 85 ? -0.121 -8.497 8.152 1.00 86.12 85 GLN A N 1
ATOM 642 C CA . GLN A 1 85 ? 0.623 -8.447 9.418 1.00 86.12 85 GLN A CA 1
ATOM 643 C C . GLN A 1 85 ? 1.590 -7.257 9.538 1.00 86.12 85 GLN A C 1
ATOM 645 O O . GLN A 1 85 ? 1.789 -6.765 10.643 1.00 86.12 85 GLN A O 1
ATOM 650 N N . THR A 1 86 ? 2.222 -6.810 8.445 1.00 88.50 86 THR A N 1
ATOM 651 C CA . THR A 1 86 ? 3.274 -5.771 8.488 1.00 88.50 86 THR A CA 1
ATOM 652 C C . THR A 1 86 ? 2.774 -4.406 8.024 1.00 88.50 86 THR A C 1
ATOM 654 O O . THR A 1 86 ? 3.418 -3.395 8.294 1.00 88.50 86 THR A O 1
ATOM 657 N N . GLY A 1 87 ? 1.653 -4.361 7.299 1.00 89.62 87 GLY A N 1
ATOM 658 C CA . GLY A 1 87 ? 1.162 -3.157 6.634 1.00 89.62 87 GLY A CA 1
ATOM 659 C C . GLY A 1 87 ? 1.997 -2.729 5.423 1.00 89.62 87 GLY A C 1
ATOM 660 O O . GLY A 1 87 ? 1.692 -1.700 4.825 1.00 89.62 87 GLY A O 1
ATOM 661 N N . GLU A 1 88 ? 3.040 -3.480 5.042 1.00 93.62 88 GLU A N 1
ATOM 662 C CA . GLU A 1 88 ? 3.829 -3.181 3.843 1.00 93.62 88 GLU A CA 1
ATOM 663 C C . GLU A 1 88 ? 2.931 -3.183 2.601 1.00 93.62 88 GLU A C 1
ATOM 665 O O . GLU A 1 88 ? 2.131 -4.098 2.391 1.00 93.62 88 GLU A O 1
ATOM 670 N N . VAL A 1 89 ? 3.080 -2.153 1.770 1.00 96.25 89 VAL A N 1
ATOM 671 C CA . VAL A 1 89 ? 2.324 -1.997 0.528 1.00 96.25 89 VAL A CA 1
ATOM 672 C C . VAL A 1 89 ? 3.199 -2.444 -0.630 1.00 96.25 89 VAL A C 1
ATOM 674 O O . VAL A 1 89 ? 4.182 -1.784 -0.956 1.00 96.25 89 VAL A O 1
ATOM 677 N N . TYR A 1 90 ? 2.836 -3.547 -1.267 1.00 97.50 90 TYR A N 1
ATOM 678 C CA . TYR A 1 90 ? 3.443 -4.016 -2.509 1.00 97.50 90 TY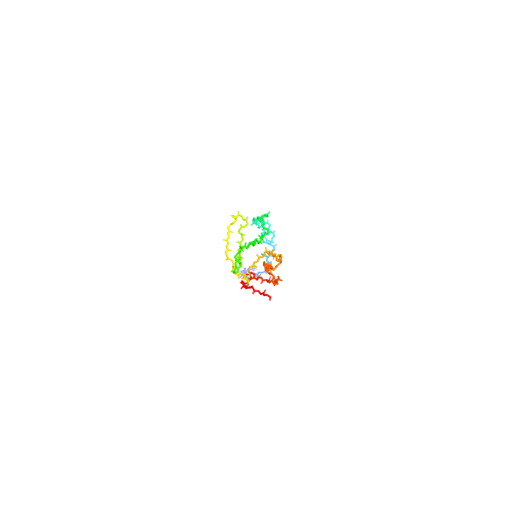R A CA 1
ATOM 679 C C . TYR A 1 90 ? 2.748 -3.358 -3.689 1.00 97.50 90 TYR A C 1
ATOM 681 O O . TYR A 1 90 ? 1.526 -3.217 -3.679 1.00 97.50 90 TYR A O 1
ATOM 689 N N . TYR A 1 91 ? 3.508 -2.963 -4.706 1.00 96.94 91 TYR A N 1
ATOM 690 C CA . TYR A 1 91 ? 2.959 -2.263 -5.859 1.00 96.94 91 TYR A CA 1
ATOM 691 C C . TYR A 1 91 ? 3.691 -2.599 -7.158 1.00 96.94 91 TYR A C 1
ATOM 693 O O . TYR A 1 91 ? 4.890 -2.881 -7.159 1.00 96.94 91 TYR A O 1
ATOM 701 N N . VAL A 1 92 ? 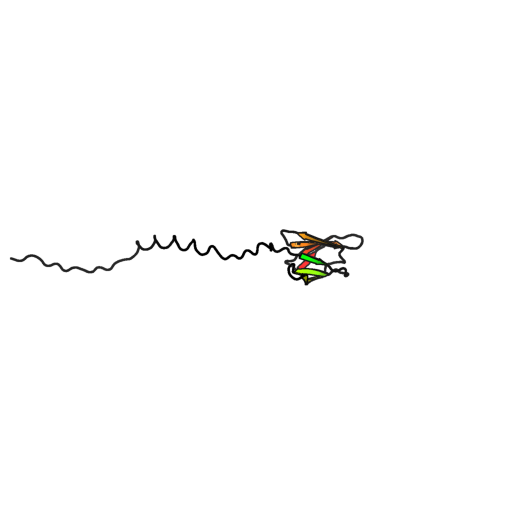2.943 -2.590 -8.266 1.00 97.06 92 VAL A N 1
ATOM 702 C CA . VAL A 1 92 ? 3.434 -2.955 -9.604 1.00 97.06 92 VAL A CA 1
ATOM 703 C C . VAL A 1 92 ? 3.383 -1.767 -10.556 1.00 97.06 92 VAL A C 1
ATOM 705 O O . VAL A 1 92 ? 2.401 -1.020 -10.590 1.00 97.06 92 VAL A O 1
ATOM 708 N N . GLU A 1 93 ? 4.447 -1.593 -11.333 1.00 95.94 93 GLU A N 1
ATOM 709 C CA . GLU A 1 93 ? 4.556 -0.519 -12.312 1.00 95.94 93 GLU A CA 1
ATOM 710 C C . GLU A 1 93 ? 3.493 -0.644 -13.410 1.00 95.94 93 GLU A C 1
ATOM 712 O O . GLU A 1 93 ? 3.121 -1.739 -13.823 1.00 95.94 93 GLU A O 1
ATOM 717 N N . ASN A 1 94 ? 3.015 0.488 -13.923 1.00 94.94 94 ASN A N 1
ATOM 718 C CA . ASN A 1 94 ? 2.052 0.531 -15.024 1.00 94.94 94 ASN A CA 1
ATOM 719 C C . ASN A 1 94 ? 2.698 0.534 -16.424 1.00 94.94 94 ASN A C 1
ATOM 721 O O . ASN A 1 94 ? 2.009 0.760 -17.420 1.00 94.94 94 ASN A O 1
ATOM 725 N N . ARG A 1 95 ? 4.010 0.296 -16.518 1.00 92.62 95 ARG A N 1
ATOM 726 C CA . ARG A 1 95 ? 4.792 0.346 -17.756 1.00 92.62 95 ARG A CA 1
ATOM 727 C C . ARG A 1 95 ? 5.799 -0.801 -17.815 1.00 92.62 95 ARG A C 1
ATOM 729 O O . ARG A 1 95 ? 6.342 -1.206 -16.797 1.00 92.62 95 ARG A O 1
ATOM 736 N N . SER A 1 96 ? 6.052 -1.296 -19.029 1.00 92.12 96 SER A N 1
ATOM 737 C CA . SER A 1 96 ? 7.093 -2.293 -19.298 1.00 92.12 96 SER A CA 1
ATOM 738 C C . SER A 1 96 ? 8.507 -1.681 -19.213 1.00 92.12 96 SER A C 1
ATOM 740 O O . SER A 1 96 ? 8.705 -0.583 -19.750 1.00 92.12 96 SER A O 1
ATOM 742 N N . PRO A 1 97 ? 9.493 -2.380 -18.616 1.00 90.44 97 PRO A N 1
ATOM 743 C CA . PRO A 1 97 ? 9.356 -3.681 -17.952 1.00 90.44 97 PRO A CA 1
ATOM 744 C C . PRO A 1 97 ? 8.617 -3.543 -16.615 1.00 90.44 97 PRO A C 1
ATOM 746 O O . PRO A 1 97 ? 8.968 -2.685 -15.816 1.00 90.44 97 PRO A O 1
ATOM 749 N N . TYR A 1 98 ? 7.606 -4.384 -16.368 1.00 93.38 98 TYR A N 1
ATOM 750 C CA . TYR A 1 98 ? 6.810 -4.315 -15.140 1.00 93.38 98 TYR A CA 1
ATOM 751 C C . TYR A 1 98 ? 7.687 -4.610 -13.920 1.00 93.38 98 TYR A C 1
ATOM 753 O O . TYR A 1 98 ? 8.082 -5.755 -13.692 1.00 93.38 98 TYR A O 1
ATOM 761 N N . ARG A 1 99 ? 8.000 -3.574 -13.141 1.00 95.31 99 ARG A N 1
ATOM 762 C CA . ARG A 1 99 ? 8.732 -3.698 -11.877 1.00 95.31 99 ARG A CA 1
ATOM 763 C C . ARG A 1 99 ? 7.768 -3.863 -10.709 1.00 95.31 99 ARG A C 1
ATOM 765 O O . ARG A 1 99 ? 6.646 -3.359 -10.739 1.00 95.31 99 ARG A O 1
ATOM 772 N N . VAL A 1 100 ? 8.238 -4.535 -9.665 1.00 96.06 100 VAL A N 1
ATOM 773 C CA . VAL A 1 100 ? 7.561 -4.626 -8.369 1.00 96.06 100 VAL A CA 1
ATOM 774 C C . VAL A 1 100 ? 8.425 -3.908 -7.347 1.00 96.06 100 VAL A C 1
ATOM 776 O O . VAL A 1 100 ? 9.645 -4.012 -7.388 1.00 96.06 100 VAL A O 1
ATOM 779 N N . ALA A 1 101 ? 7.792 -3.171 -6.447 1.00 96.94 101 ALA A N 1
ATOM 780 C CA . ALA A 1 101 ? 8.447 -2.538 -5.316 1.00 96.94 101 ALA A CA 1
ATOM 781 C C . ALA A 1 101 ? 7.535 -2.623 -4.089 1.00 96.94 101 ALA A C 1
ATOM 783 O O . ALA A 1 101 ? 6.377 -3.047 -4.173 1.00 96.94 101 ALA A O 1
ATOM 784 N N . LYS A 1 102 ? 8.067 -2.229 -2.934 1.00 96.75 102 L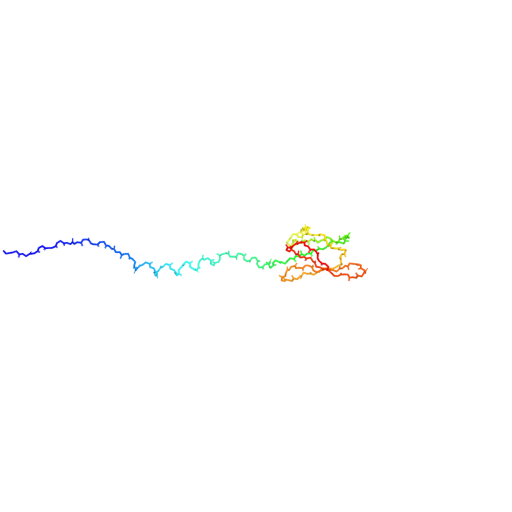YS A N 1
ATOM 785 C CA . LYS A 1 102 ? 7.310 -2.153 -1.686 1.00 96.75 102 LYS A CA 1
ATOM 786 C C . LYS A 1 102 ? 7.511 -0.819 -0.985 1.00 96.75 102 LYS A C 1
ATOM 788 O O . LYS A 1 102 ? 8.581 -0.225 -1.069 1.00 96.75 102 LYS A O 1
ATOM 793 N N . TRP A 1 103 ? 6.485 -0.357 -0.288 1.00 97.00 103 TRP A N 1
ATOM 794 C CA . TRP A 1 103 ? 6.523 0.800 0.597 1.00 97.00 103 TRP A CA 1
ATOM 795 C C . TRP A 1 103 ? 6.266 0.343 2.029 1.00 97.00 103 TRP A C 1
ATOM 797 O O . TRP A 1 103 ? 5.323 -0.408 2.288 1.00 97.00 103 TRP A O 1
ATOM 807 N N . ASN A 1 104 ? 7.113 0.779 2.958 1.00 93.44 104 ASN A N 1
ATOM 808 C CA . ASN A 1 104 ? 6.993 0.416 4.363 1.00 93.44 104 ASN A CA 1
ATOM 809 C C . ASN A 1 104 ? 6.318 1.559 5.146 1.00 93.44 104 ASN A C 1
ATOM 811 O O . ASN A 1 104 ? 6.885 2.653 5.207 1.00 93.44 104 ASN A O 1
ATOM 815 N N . PRO A 1 105 ? 5.159 1.328 5.791 1.00 88.75 105 PRO A N 1
ATOM 816 C CA . PRO A 1 105 ? 4.442 2.371 6.525 1.00 88.75 105 PRO A CA 1
ATOM 817 C C . PRO A 1 105 ? 5.186 2.898 7.753 1.00 88.75 105 PRO A C 1
ATOM 819 O O . PRO A 1 105 ? 4.995 4.052 8.128 1.00 88.75 105 PRO A O 1
ATOM 822 N N . SER A 1 106 ? 6.050 2.087 8.368 1.00 85.88 106 SER A N 1
ATOM 823 C CA . SER A 1 106 ? 6.802 2.486 9.565 1.00 85.88 106 SER A CA 1
ATOM 824 C C . SER A 1 106 ? 7.971 3.422 9.253 1.00 85.88 106 SER A C 1
ATOM 826 O O . SER A 1 106 ? 8.300 4.285 10.062 1.00 85.88 106 SER A O 1
ATOM 828 N N . THR A 1 107 ? 8.580 3.286 8.071 1.00 86.75 107 THR A N 1
ATOM 829 C CA . THR A 1 107 ? 9.716 4.118 7.635 1.00 86.75 107 THR A CA 1
ATOM 830 C C . THR A 1 107 ? 9.338 5.139 6.566 1.00 86.75 107 THR A C 1
ATOM 832 O O . THR A 1 107 ? 10.150 5.991 6.217 1.00 86.75 107 THR A O 1
ATOM 835 N N . GLN A 1 108 ? 8.121 5.041 6.028 1.00 83.44 108 GLN A N 1
ATOM 836 C CA . GLN A 1 108 ? 7.586 5.832 4.916 1.00 83.44 108 GLN A CA 1
ATOM 837 C C . GLN A 1 108 ? 8.430 5.779 3.630 1.00 83.44 108 GLN A C 1
ATOM 839 O O . GLN A 1 108 ? 8.270 6.619 2.741 1.00 83.44 108 GLN A O 1
ATOM 844 N N . HIS A 1 109 ? 9.284 4.763 3.493 1.00 78.44 109 HIS A N 1
ATOM 845 C CA . HIS A 1 109 ? 10.235 4.627 2.395 1.00 78.44 109 HIS A CA 1
ATOM 846 C C . HIS A 1 109 ? 9.831 3.530 1.401 1.00 78.44 109 HIS A C 1
ATOM 848 O O . HIS A 1 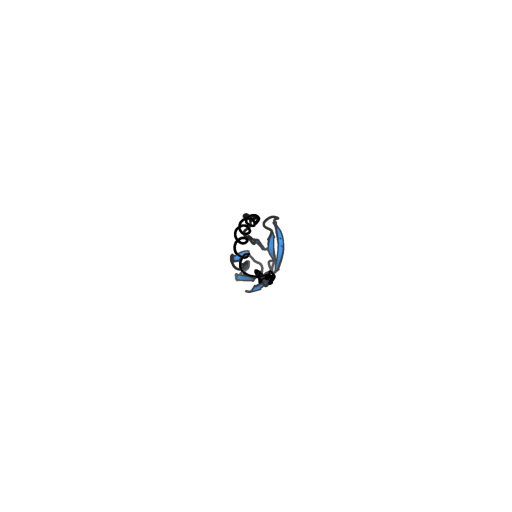109 ? 9.322 2.476 1.792 1.00 78.44 109 HIS A O 1
ATOM 854 N N . SER A 1 110 ? 10.103 3.771 0.114 1.00 72.12 110 SER A N 1
ATOM 855 C CA . SER A 1 110 ? 9.920 2.802 -0.972 1.00 72.12 110 SER A CA 1
ATOM 856 C C . SER A 1 110 ? 11.228 2.081 -1.294 1.00 72.12 110 SER A C 1
ATOM 858 O O . SER A 1 110 ? 12.253 2.721 -1.500 1.00 72.12 110 SER A O 1
ATOM 860 N N . THR A 1 111 ? 11.200 0.756 -1.406 1.00 82.00 111 THR A N 1
ATOM 861 C CA . THR A 1 111 ? 12.340 -0.062 -1.848 1.00 82.00 111 THR A CA 1
ATOM 862 C C . THR A 1 111 ? 11.941 -0.890 -3.063 1.00 82.00 111 THR A C 1
ATOM 864 O O . THR A 1 111 ? 10.876 -1.510 -3.050 1.00 82.00 111 THR A O 1
ATOM 867 N N . THR A 1 112 ? 12.779 -0.871 -4.099 1.00 74.31 112 THR A N 1
ATOM 868 C CA . THR A 1 112 ? 12.643 -1.698 -5.313 1.00 74.31 112 THR A CA 1
ATOM 869 C C . THR A 1 112 ? 13.434 -2.984 -5.151 1.00 74.31 112 THR A C 1
ATOM 871 O O . THR A 1 112 ? 14.518 -2.905 -4.532 1.00 74.31 112 THR A O 1
#